Protein AF-A0A3D0ZTQ5-F1 (afdb_monomer_lite)

Foldseek 3Di:
DVCVVVVHDDDDDDPCCVVVVVLVVVQWDFPDKDFAADPCVVDVCSVPDGPDMDTDTDHD

pLDDT: mean 90.16, std 9.89, range [61.03, 98.06]

Sequence (60 aa):
MKRQAEGDALEFSHSLQTQIGGQTDAGLLLAGFYEDKWDSEITPLNDYMPTSMATLAIKP

Secondary structure (DSSP, 8-state):
-HHH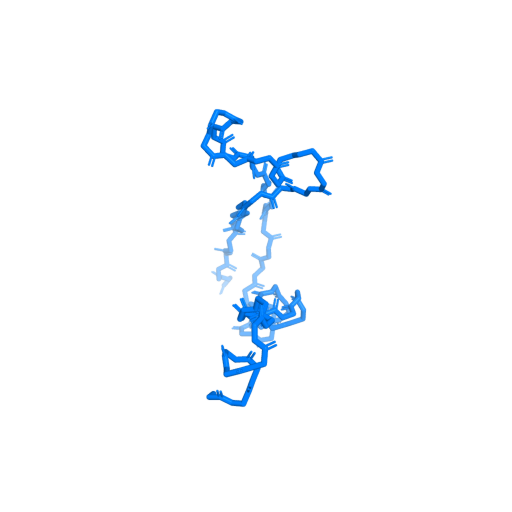HTT--------HIIIIIHHHHTT-EEEEEEEE---TTT-GGGGTS-SEEEEEEE--

Structure (mmCIF, N/CA/C/O backbone):
data_AF-A0A3D0ZTQ5-F1
#
_entry.id   AF-A0A3D0ZTQ5-F1
#
loop_
_atom_site.group_PDB
_atom_site.id
_atom_site.type_symbol
_atom_site.label_atom_id
_atom_site.label_alt_id
_atom_site.label_comp_id
_atom_site.label_asym_id
_atom_site.label_entity_id
_atom_site.label_seq_id
_atom_site.pdbx_PDB_ins_code
_atom_site.Cartn_x
_atom_site.Cartn_y
_atom_site.Cartn_z
_atom_site.occupancy
_atom_site.B_iso_or_equiv
_atom_site.auth_seq_id
_atom_site.auth_comp_id
_atom_site.auth_asym_id
_atom_site.auth_atom_id
_atom_site.pdbx_PDB_model_num
ATOM 1 N N . MET A 1 1 ? 8.662 -20.133 -14.496 1.00 61.03 1 MET A N 1
ATOM 2 C CA . MET A 1 1 ? 9.748 -20.733 -15.306 1.00 61.03 1 MET A CA 1
ATOM 3 C C . MET A 1 1 ? 9.832 -20.177 -16.727 1.00 61.03 1 MET A C 1
ATOM 5 O O . MET A 1 1 ? 10.938 -19.873 -17.133 1.00 61.03 1 MET A O 1
ATOM 9 N N . LYS A 1 2 ? 8.725 -19.985 -17.467 1.00 66.69 2 LYS A N 1
ATOM 10 C CA . LYS A 1 2 ? 8.778 -19.516 -18.869 1.00 66.69 2 LYS A CA 1
ATOM 11 C C . LYS A 1 2 ? 9.380 -18.104 -19.058 1.00 66.69 2 LYS A C 1
ATOM 13 O O . LYS A 1 2 ? 10.358 -17.978 -19.774 1.00 66.69 2 LYS A O 1
ATOM 18 N N . ARG A 1 3 ? 8.900 -17.097 -18.311 1.00 67.81 3 ARG A N 1
ATOM 19 C CA . ARG A 1 3 ? 9.408 -15.706 -18.383 1.00 67.81 3 ARG A CA 1
ATOM 20 C C . ARG A 1 3 ? 10.895 -15.555 -18.031 1.00 67.81 3 ARG A C 1
ATOM 22 O O . ARG A 1 3 ? 11.625 -14.863 -18.722 1.00 67.81 3 ARG A O 1
ATOM 29 N N . GLN A 1 4 ? 11.364 -16.284 -17.012 1.00 66.69 4 GLN A N 1
ATOM 30 C CA . GLN A 1 4 ? 12.781 -16.284 -16.619 1.00 66.69 4 GLN A CA 1
ATOM 31 C C . GLN A 1 4 ? 13.705 -16.797 -17.733 1.00 66.69 4 GLN A C 1
ATOM 33 O O . GLN A 1 4 ? 14.824 -16.320 -17.876 1.00 66.69 4 GLN A O 1
ATOM 38 N N . ALA A 1 5 ? 13.242 -17.790 -18.500 1.00 79.88 5 ALA A N 1
ATOM 39 C CA . ALA A 1 5 ? 13.998 -18.374 -19.604 1.00 79.88 5 ALA A CA 1
ATOM 40 C C . ALA A 1 5 ? 14.016 -17.472 -20.852 1.00 79.88 5 ALA A C 1
ATOM 42 O O . ALA A 1 5 ? 14.898 -17.617 -21.691 1.00 79.88 5 ALA A O 1
ATOM 43 N N . GLU A 1 6 ? 13.063 -16.543 -20.957 1.00 86.56 6 GLU A N 1
ATOM 44 C CA . GLU A 1 6 ? 12.938 -15.565 -22.046 1.00 86.56 6 GLU A CA 1
ATOM 45 C C . GLU A 1 6 ? 13.712 -14.260 -21.752 1.00 86.56 6 GLU A C 1
ATOM 47 O O . GLU A 1 6 ? 13.803 -13.396 -22.616 1.00 86.56 6 GLU A O 1
ATOM 52 N N . GLY A 1 7 ? 14.333 -14.141 -20.568 1.00 81.44 7 GLY A N 1
ATOM 53 C CA . GLY A 1 7 ? 15.087 -12.952 -20.147 1.00 81.44 7 GLY A CA 1
ATOM 54 C C . GLY A 1 7 ? 14.225 -11.839 -19.546 1.00 81.44 7 GLY A C 1
ATOM 55 O O . GLY A 1 7 ? 14.754 -10.787 -19.191 1.00 81.44 7 GLY A O 1
ATOM 56 N N . ASP A 1 8 ? 12.922 -12.077 -19.390 1.00 80.81 8 ASP A N 1
ATOM 57 C CA . ASP A 1 8 ? 11.994 -11.118 -18.800 1.00 80.81 8 ASP A CA 1
ATOM 58 C C . ASP A 1 8 ? 12.132 -11.063 -17.275 1.00 80.81 8 ASP A C 1
ATOM 60 O O . ASP A 1 8 ? 12.369 -12.075 -16.599 1.00 80.81 8 ASP A O 1
ATOM 64 N N . ALA A 1 9 ? 11.898 -9.871 -16.717 1.00 75.81 9 ALA A N 1
ATOM 65 C CA . ALA A 1 9 ? 11.787 -9.689 -15.279 1.00 75.81 9 ALA A CA 1
ATOM 66 C C . ALA A 1 9 ? 10.651 -10.558 -14.717 1.00 75.81 9 ALA A C 1
ATOM 68 O O . ALA A 1 9 ? 9.537 -10.626 -15.249 1.00 75.81 9 ALA A O 1
ATOM 69 N N . LEU A 1 10 ? 10.943 -11.251 -13.618 1.00 73.31 10 LEU A N 1
ATOM 70 C CA . LEU A 1 10 ? 9.961 -12.081 -12.940 1.00 73.31 10 LEU A CA 1
ATOM 71 C C . LEU A 1 10 ? 9.205 -11.215 -11.939 1.00 73.31 10 LEU A C 1
ATOM 73 O O . LEU A 1 10 ? 9.665 -10.969 -10.829 1.00 73.31 10 LEU A O 1
ATOM 77 N N . GLU A 1 11 ? 8.052 -10.726 -12.368 1.00 70.88 11 GLU A N 1
ATOM 78 C CA . GLU A 1 11 ? 7.209 -9.862 -11.555 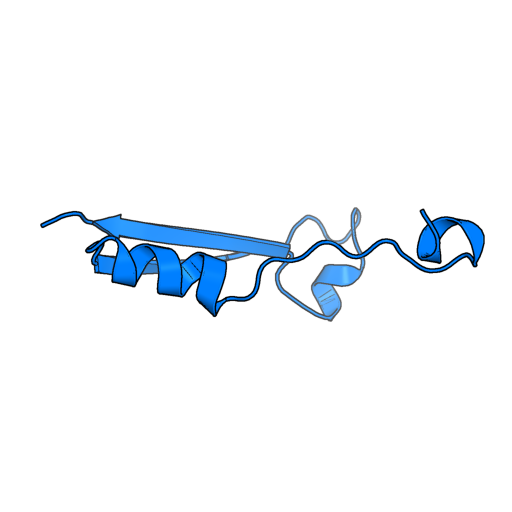1.00 70.88 11 GLU A CA 1
ATOM 79 C C . GLU A 1 11 ? 6.236 -10.706 -10.730 1.00 70.88 11 GLU A C 1
ATOM 81 O O . GLU A 1 11 ? 5.458 -11.501 -11.266 1.00 70.88 11 GLU A O 1
ATOM 86 N N . PHE A 1 12 ? 6.273 -10.526 -9.414 1.00 68.25 12 PHE A N 1
ATOM 87 C CA . PHE A 1 12 ? 5.261 -11.038 -8.502 1.00 68.25 12 PHE A CA 1
ATOM 88 C C . PHE A 1 12 ? 4.703 -9.858 -7.715 1.00 68.25 12 PHE A C 1
ATOM 90 O O . PHE A 1 12 ? 5.435 -9.172 -7.007 1.00 68.25 12 PHE A O 1
ATOM 97 N N . SER A 1 13 ? 3.409 -9.606 -7.869 1.00 73.25 13 SER A N 1
ATOM 98 C CA . SER A 1 13 ? 2.706 -8.526 -7.186 1.00 73.25 13 SER A CA 1
ATOM 99 C C . SER A 1 13 ? 1.346 -9.024 -6.716 1.00 73.25 13 SER A C 1
ATOM 101 O O . SER A 1 13 ? 0.768 -9.941 -7.302 1.00 73.25 13 SER A O 1
ATOM 103 N N . HIS A 1 14 ? 0.826 -8.407 -5.660 1.00 82.69 14 HIS A N 1
ATOM 104 C CA . HIS A 1 14 ? -0.565 -8.559 -5.255 1.00 82.69 14 HIS A CA 1
ATOM 105 C C . HIS A 1 14 ? -1.321 -7.302 -5.671 1.00 82.69 14 HIS A C 1
ATOM 107 O O . HIS A 1 14 ? -0.861 -6.188 -5.421 1.00 82.69 14 HIS A O 1
ATOM 113 N N . SER A 1 15 ? -2.511 -7.465 -6.247 1.00 90.50 15 SER A N 1
ATOM 114 C CA . SER A 1 15 ? -3.383 -6.319 -6.506 1.00 90.50 15 SER A CA 1
ATOM 115 C C . SER A 1 15 ? -3.728 -5.591 -5.201 1.00 90.50 15 SER A C 1
ATOM 117 O O . SER A 1 15 ? -3.814 -6.219 -4.142 1.00 90.50 15 SER A O 1
ATOM 119 N N . LEU A 1 16 ? -3.997 -4.284 -5.264 1.00 92.25 16 LEU A N 1
ATOM 120 C CA . LEU A 1 16 ? -4.492 -3.547 -4.094 1.00 92.25 16 LEU A CA 1
ATOM 121 C C . LEU A 1 16 ? -5.830 -4.109 -3.589 1.00 92.25 16 LEU A C 1
ATOM 123 O O . LEU A 1 16 ? -6.078 -4.092 -2.388 1.00 92.25 16 LEU A O 1
ATOM 127 N N . GLN A 1 17 ? -6.649 -4.695 -4.472 1.00 95.25 17 GLN A N 1
ATOM 128 C CA . GLN A 1 17 ? -7.850 -5.441 -4.081 1.00 95.25 17 GLN A CA 1
ATOM 129 C C . GLN A 1 17 ? -7.498 -6.594 -3.130 1.00 95.25 17 GLN A C 1
ATOM 131 O O . GLN A 1 17 ? -8.152 -6.778 -2.111 1.00 95.25 17 GLN A O 1
ATOM 136 N N . THR A 1 18 ? -6.441 -7.353 -3.426 1.00 94.00 18 THR A N 1
ATOM 137 C CA . THR A 1 18 ? -5.983 -8.444 -2.558 1.00 94.00 18 THR A CA 1
ATOM 138 C C . THR A 1 18 ? -5.354 -7.914 -1.269 1.00 94.00 18 THR A C 1
ATOM 140 O O . THR A 1 18 ? -5.643 -8.441 -0.200 1.00 94.00 18 THR A O 1
ATOM 143 N N . GLN A 1 19 ? -4.512 -6.877 -1.346 1.00 93.69 19 GLN A N 1
ATOM 144 C CA . GLN A 1 19 ? -3.765 -6.377 -0.184 1.00 93.69 19 GLN A CA 1
ATOM 145 C C . GLN A 1 19 ? -4.631 -5.568 0.789 1.00 93.69 19 GLN A C 1
ATOM 147 O O . GLN A 1 19 ? -4.572 -5.785 1.996 1.00 93.69 19 GLN A O 1
ATOM 152 N N . ILE A 1 20 ? -5.421 -4.625 0.276 1.00 96.31 20 ILE A N 1
ATOM 153 C CA . ILE A 1 20 ? -6.224 -3.674 1.058 1.00 96.31 20 ILE A CA 1
ATOM 154 C C . ILE A 1 20 ? -7.676 -4.153 1.133 1.00 96.31 20 ILE A C 1
ATOM 156 O O . ILE A 1 20 ? -8.231 -4.238 2.225 1.00 96.31 20 ILE A O 1
ATOM 160 N N . GLY A 1 21 ? -8.272 -4.543 0.002 1.00 97.19 21 GLY A N 1
ATOM 161 C CA . GLY A 1 21 ? -9.639 -5.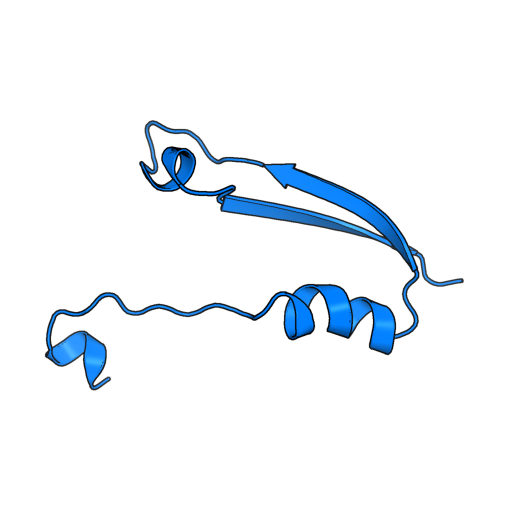085 -0.021 1.00 97.19 21 GLY A CA 1
ATOM 162 C C . GLY A 1 21 ? -9.779 -6.373 0.801 1.00 97.19 21 GLY A C 1
ATOM 163 O O . GLY A 1 21 ? -10.740 -6.537 1.543 1.00 97.19 21 GLY A O 1
ATOM 164 N N . GLY A 1 22 ? -8.761 -7.237 0.801 1.00 97.31 22 GLY A N 1
ATOM 165 C CA . GLY A 1 22 ? -8.735 -8.412 1.677 1.00 97.31 22 GLY A CA 1
ATOM 166 C C . GLY A 1 22 ? -8.804 -8.070 3.174 1.00 97.31 22 GLY A C 1
ATOM 167 O O . GLY A 1 22 ? -9.395 -8.823 3.945 1.00 97.31 22 GLY A O 1
ATOM 168 N N . GLN A 1 23 ? -8.257 -6.921 3.598 1.00 97.50 23 GLN A N 1
ATOM 169 C CA . GLN A 1 23 ? -8.367 -6.455 4.988 1.00 97.50 23 GLN A CA 1
ATOM 170 C C . GLN A 1 23 ? -9.798 -6.010 5.310 1.00 97.50 23 GLN A C 1
ATOM 172 O O . GLN A 1 23 ? -10.314 -6.348 6.377 1.00 97.50 23 GLN A O 1
ATOM 177 N N . THR A 1 24 ? -10.455 -5.303 4.385 1.00 97.19 24 THR A N 1
ATOM 178 C CA . THR A 1 24 ? -11.845 -4.862 4.570 1.00 97.19 24 THR A CA 1
ATOM 179 C C . THR A 1 24 ? -12.815 -6.038 4.572 1.00 97.19 24 THR A C 1
ATOM 181 O O . THR A 1 24 ? -13.697 -6.099 5.424 1.00 97.19 24 THR A O 1
ATOM 184 N N . ASP A 1 25 ? -12.608 -7.015 3.687 1.00 98.00 25 ASP A N 1
ATOM 185 C CA . ASP A 1 25 ? -13.423 -8.233 3.613 1.00 98.00 25 ASP A CA 1
ATOM 186 C C . ASP A 1 25 ? -13.269 -9.096 4.875 1.00 98.00 25 ASP A C 1
ATOM 188 O O . ASP A 1 25 ? -14.218 -9.742 5.318 1.00 98.00 25 ASP A O 1
ATOM 192 N N . ALA A 1 26 ? -12.093 -9.059 5.511 1.00 97.19 26 ALA A N 1
ATOM 193 C CA . ALA A 1 26 ? -11.847 -9.688 6.807 1.00 97.19 26 ALA A CA 1
ATOM 194 C C . ALA A 1 26 ? -12.492 -8.942 7.997 1.00 97.19 26 ALA A C 1
ATOM 196 O O . ALA A 1 26 ? -12.364 -9.387 9.142 1.00 97.19 26 ALA A O 1
ATOM 197 N N . GLY A 1 27 ? -13.179 -7.821 7.754 1.00 97.69 27 GLY A N 1
ATOM 198 C CA . GLY A 1 27 ? -13.856 -7.018 8.774 1.00 97.69 27 GLY A CA 1
ATOM 199 C C . GLY A 1 27 ? -12.936 -6.068 9.543 1.00 97.69 27 GLY A C 1
ATOM 200 O O . GLY A 1 27 ? -13.310 -5.599 10.617 1.00 97.69 27 GLY A O 1
ATOM 201 N N . LEU A 1 28 ? -11.733 -5.793 9.031 1.00 98.06 28 LEU A N 1
ATOM 202 C CA . LEU A 1 28 ? -10.848 -4.786 9.607 1.00 98.06 28 LEU A CA 1
ATOM 203 C C . LEU A 1 28 ? -11.219 -3.395 9.085 1.00 98.06 28 LEU A C 1
ATOM 205 O O . LEU A 1 28 ? -11.488 -3.203 7.899 1.00 98.06 28 LEU A O 1
ATOM 209 N N . LEU A 1 29 ? -11.175 -2.406 9.972 1.00 97.94 29 LEU A N 1
ATOM 210 C CA . LEU A 1 29 ? -11.293 -0.996 9.624 1.00 97.94 29 LEU A CA 1
ATOM 211 C C . LEU A 1 29 ? -9.902 -0.411 9.392 1.00 97.94 29 LEU A C 1
ATOM 213 O O . LEU A 1 29 ? -9.026 -0.511 10.251 1.00 97.94 29 LEU A O 1
ATOM 217 N N . LEU A 1 30 ? -9.706 0.232 8.244 1.00 97.06 30 LEU A N 1
ATOM 218 C CA . LEU A 1 30 ? -8.467 0.941 7.940 1.00 97.06 30 LEU A CA 1
ATOM 219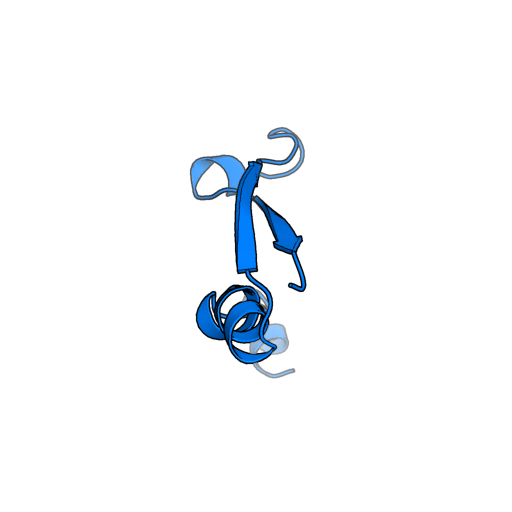 C C . LEU A 1 30 ? -8.513 2.327 8.585 1.00 97.06 30 LEU A C 1
ATOM 221 O O . LEU A 1 30 ? -9.161 3.239 8.079 1.00 97.06 30 LEU A O 1
ATOM 225 N N . ALA A 1 31 ? -7.836 2.472 9.718 1.00 97.69 31 ALA A N 1
ATOM 226 C CA . ALA A 1 31 ? -7.735 3.732 10.449 1.00 97.69 31 ALA A CA 1
ATOM 227 C C . ALA A 1 31 ? -6.558 4.603 9.979 1.00 97.69 31 ALA A C 1
ATOM 229 O O . ALA A 1 31 ? -6.462 5.768 10.357 1.00 97.69 31 ALA A O 1
ATOM 230 N N . GLY A 1 32 ? -5.664 4.054 9.155 1.00 97.56 32 GLY A N 1
ATOM 231 C CA . GLY A 1 32 ? -4.544 4.786 8.577 1.00 97.56 32 GLY A CA 1
ATOM 232 C C . GLY A 1 32 ? -3.886 4.034 7.425 1.00 97.56 32 GLY A C 1
ATOM 233 O O . GLY A 1 32 ? -3.942 2.804 7.355 1.00 97.56 32 GLY A O 1
ATOM 234 N N . PHE A 1 33 ? -3.256 4.791 6.533 1.00 97.25 33 PHE A N 1
ATOM 235 C CA . PHE A 1 33 ? -2.497 4.294 5.392 1.00 97.25 33 PHE A CA 1
ATOM 236 C C . PHE A 1 33 ? -1.271 5.183 5.193 1.00 97.25 33 PHE A C 1
ATOM 238 O O . PHE A 1 33 ? -1.393 6.408 5.202 1.00 97.25 33 PHE A O 1
ATOM 245 N N . TYR A 1 34 ? -0.103 4.570 5.053 1.00 97.69 34 TYR A N 1
ATOM 246 C CA . TYR A 1 34 ? 1.160 5.267 4.853 1.00 97.69 34 TYR A CA 1
ATOM 247 C C . TYR A 1 34 ? 1.957 4.586 3.751 1.00 97.69 34 TYR A C 1
ATOM 249 O O . TYR A 1 34 ? 2.034 3.361 3.715 1.00 97.69 34 TYR A O 1
ATOM 257 N N . GLU A 1 35 ? 2.562 5.383 2.882 1.00 97.00 35 GLU A N 1
ATOM 258 C CA . GLU A 1 35 ? 3.456 4.919 1.829 1.00 97.00 35 GLU A CA 1
ATOM 259 C C . GLU A 1 35 ? 4.848 5.481 2.068 1.00 97.00 35 GLU A C 1
ATOM 261 O O . GLU A 1 35 ? 4.998 6.614 2.530 1.00 97.00 35 GLU A O 1
ATOM 266 N N . ASP A 1 36 ? 5.853 4.686 1.721 1.00 96.56 36 ASP A N 1
ATOM 267 C CA . ASP A 1 36 ? 7.246 5.070 1.859 1.00 96.56 36 ASP A CA 1
ATOM 268 C C . ASP A 1 36 ? 8.084 4.593 0.673 1.00 96.56 36 ASP A C 1
ATOM 270 O O . ASP A 1 36 ? 7.734 3.659 -0.063 1.00 96.56 36 ASP A O 1
ATOM 274 N N . LYS A 1 37 ? 9.214 5.262 0.504 1.00 96.00 37 LYS A N 1
ATOM 275 C CA . LYS A 1 37 ? 10.253 4.926 -0.458 1.00 96.00 37 LYS A CA 1
ATOM 276 C C . LYS A 1 37 ? 11.436 4.323 0.285 1.00 96.00 37 LYS A C 1
ATOM 278 O O . LYS A 1 37 ? 11.691 4.643 1.441 1.00 96.00 37 LYS A O 1
ATOM 283 N N . TRP A 1 38 ? 12.176 3.456 -0.389 1.00 94.12 38 TRP A N 1
ATOM 284 C CA . TRP A 1 38 ? 13.439 2.964 0.144 1.00 94.12 38 TRP A CA 1
ATOM 285 C C . TRP A 1 38 ? 14.530 4.030 -0.046 1.00 94.12 38 TRP A C 1
ATOM 287 O O . TRP A 1 38 ? 14.281 5.124 -0.545 1.00 94.12 38 TRP A O 1
ATOM 297 N N . ASP A 1 39 ? 15.765 3.712 0.307 1.00 93.94 39 ASP A N 1
ATOM 298 C CA . ASP A 1 39 ? 16.936 4.471 -0.122 1.00 93.94 39 ASP A CA 1
ATOM 299 C C . ASP A 1 39 ? 17.077 4.484 -1.662 1.00 93.94 39 ASP A C 1
ATOM 301 O O . ASP A 1 39 ? 17.114 3.431 -2.311 1.00 93.94 39 ASP A O 1
ATOM 305 N N . SER A 1 40 ? 17.165 5.682 -2.246 1.00 92.38 40 SER A N 1
ATOM 306 C CA . SER A 1 40 ? 17.313 5.890 -3.692 1.00 92.38 40 SER A CA 1
ATOM 307 C C . SER A 1 40 ? 18.665 5.431 -4.243 1.00 92.38 40 SER A C 1
ATOM 309 O O . SER A 1 40 ? 18.761 5.173 -5.441 1.00 92.38 40 SER A O 1
ATOM 311 N N . GLU A 1 41 ? 19.698 5.281 -3.408 1.00 94.38 41 GLU A N 1
ATOM 312 C CA . GLU A 1 41 ? 20.963 4.664 -3.828 1.00 94.38 41 GLU A CA 1
ATOM 313 C C . GLU A 1 41 ? 20.811 3.153 -4.070 1.00 94.38 41 GLU A C 1
ATOM 315 O O . GLU A 1 41 ? 21.581 2.559 -4.824 1.00 94.38 41 GLU A O 1
ATOM 320 N N . ILE A 1 42 ? 19.798 2.524 -3.462 1.00 92.50 42 ILE A N 1
ATOM 321 C CA . ILE A 1 42 ? 19.551 1.079 -3.542 1.00 92.50 42 ILE A CA 1
ATOM 322 C C . ILE A 1 42 ? 18.583 0.727 -4.674 1.00 92.50 42 ILE A C 1
ATOM 324 O O . ILE A 1 42 ? 18.680 -0.360 -5.246 1.00 92.50 42 ILE A O 1
ATOM 328 N N . THR A 1 43 ? 17.641 1.614 -5.016 1.00 91.00 43 THR A N 1
ATOM 329 C CA . THR A 1 43 ? 16.680 1.352 -6.093 1.00 91.00 43 THR A CA 1
ATOM 330 C C . THR A 1 43 ? 16.252 2.615 -6.848 1.00 91.00 43 THR A C 1
ATOM 332 O O . THR A 1 43 ? 15.769 3.568 -6.235 1.00 91.00 43 THR A O 1
ATOM 335 N N . PRO A 1 44 ? 16.311 2.612 -8.196 1.00 92.50 44 PRO A N 1
ATOM 336 C CA . PRO A 1 44 ? 15.762 3.700 -9.005 1.00 92.50 44 PRO A CA 1
ATOM 337 C C . PRO A 1 44 ? 14.226 3.675 -9.053 1.00 92.50 44 PRO A C 1
ATOM 339 O O . PRO A 1 44 ? 13.604 4.591 -9.585 1.00 92.50 44 PRO A O 1
ATOM 342 N N . LEU A 1 45 ? 13.583 2.627 -8.516 1.00 90.12 45 LEU A N 1
ATOM 343 C CA . LEU A 1 45 ? 12.126 2.477 -8.552 1.00 90.12 45 LEU A CA 1
ATOM 344 C C . LEU A 1 45 ? 11.401 3.612 -7.816 1.00 90.12 45 LEU A C 1
ATOM 346 O O . LEU A 1 45 ? 10.271 3.947 -8.169 1.00 90.12 45 LEU A O 1
ATOM 350 N N . ASN A 1 46 ? 12.079 4.239 -6.854 1.00 94.44 46 ASN A N 1
ATOM 351 C CA . ASN A 1 46 ? 11.604 5.401 -6.110 1.00 94.44 46 ASN A CA 1
ATOM 352 C C . ASN A 1 46 ? 11.143 6.567 -6.998 1.00 94.44 46 ASN A C 1
ATOM 354 O O . ASN A 1 46 ? 10.298 7.357 -6.566 1.00 94.44 46 ASN A O 1
ATOM 358 N N . ASP A 1 47 ? 11.667 6.688 -8.218 1.00 93.81 47 ASP A N 1
ATOM 359 C CA . ASP A 1 47 ? 11.264 7.729 -9.171 1.00 93.81 47 ASP A CA 1
ATOM 360 C C . ASP A 1 47 ? 9.896 7.446 -9.806 1.00 93.81 47 ASP A C 1
ATOM 362 O O . ASP A 1 47 ? 9.230 8.360 -10.291 1.00 93.81 47 ASP A O 1
ATOM 366 N N . TYR A 1 48 ? 9.451 6.189 -9.764 1.00 92.62 48 TYR A N 1
ATOM 367 C CA . TYR A 1 48 ? 8.237 5.718 -10.425 1.00 92.62 48 TYR A CA 1
ATOM 368 C C . TYR A 1 48 ? 7.116 5.388 -9.436 1.00 92.62 48 TYR A C 1
ATOM 370 O O . TYR A 1 48 ? 5.949 5.614 -9.752 1.00 92.62 48 TYR A O 1
ATOM 378 N N . MET A 1 49 ? 7.438 4.862 -8.248 1.00 91.94 49 MET A N 1
ATOM 379 C CA . MET A 1 49 ? 6.440 4.494 -7.237 1.00 91.94 49 MET A CA 1
ATOM 380 C C . MET A 1 49 ? 7.022 4.386 -5.816 1.00 91.94 49 MET A C 1
ATOM 382 O O . MET A 1 49 ? 8.224 4.159 -5.662 1.00 91.94 49 MET A O 1
ATOM 386 N N . PRO A 1 50 ? 6.186 4.503 -4.764 1.00 93.06 50 PRO A N 1
ATOM 387 C CA . PRO A 1 50 ? 6.537 4.039 -3.425 1.00 93.06 50 PRO A CA 1
ATOM 388 C C . PRO A 1 50 ? 6.870 2.546 -3.438 1.00 93.06 50 PRO A C 1
ATOM 390 O O . PRO A 1 50 ? 6.235 1.756 -4.137 1.00 93.06 50 PRO A O 1
ATOM 393 N N . THR A 1 51 ? 7.871 2.151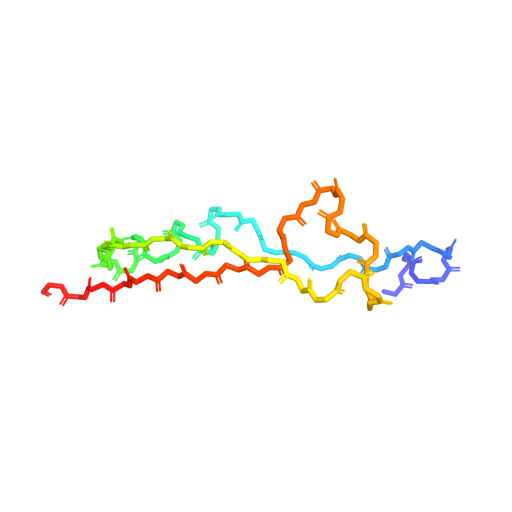 -2.662 1.00 92.31 51 THR A N 1
ATOM 394 C CA . THR A 1 51 ? 8.347 0.760 -2.611 1.00 92.31 51 THR A CA 1
ATOM 395 C C . THR A 1 51 ? 7.707 -0.034 -1.483 1.00 92.31 51 THR A C 1
ATOM 397 O O . THR A 1 51 ? 7.763 -1.262 -1.478 1.00 92.31 51 THR A O 1
ATOM 400 N N . SER A 1 52 ? 7.112 0.657 -0.516 1.00 92.94 52 SER A N 1
ATOM 401 C CA . SER A 1 52 ? 6.476 0.052 0.646 1.00 92.94 52 SER A CA 1
ATOM 402 C C . SER A 1 52 ? 5.250 0.840 1.073 1.00 92.94 52 SER A C 1
ATOM 404 O O . SER A 1 52 ? 5.151 2.045 0.855 1.00 92.94 52 SER A O 1
ATOM 406 N N . MET A 1 53 ? 4.329 0.146 1.734 1.00 95.50 53 MET A N 1
ATOM 407 C CA . MET A 1 53 ? 3.180 0.757 2.383 1.00 95.50 53 MET A CA 1
ATOM 408 C C . MET A 1 53 ? 2.841 0.023 3.679 1.00 95.50 53 MET A C 1
ATOM 410 O O . MET A 1 53 ? 3.149 -1.161 3.833 1.00 95.50 53 MET A O 1
ATOM 414 N N . ALA A 1 54 ? 2.179 0.723 4.591 1.00 96.81 54 ALA A N 1
ATOM 415 C CA . ALA A 1 54 ? 1.681 0.203 5.851 1.00 96.81 54 ALA A CA 1
ATOM 416 C C . ALA A 1 54 ? 0.218 0.617 6.051 1.00 96.81 54 ALA A C 1
ATOM 418 O O . ALA A 1 54 ? -0.148 1.780 5.870 1.00 96.81 54 ALA A O 1
ATOM 419 N N . THR A 1 55 ? -0.617 -0.336 6.463 1.00 97.56 55 THR A N 1
ATOM 420 C CA . THR A 1 55 ? -1.987 -0.082 6.913 1.00 97.56 55 THR A CA 1
ATOM 421 C C . THR A 1 55 ? -2.056 -0.143 8.435 1.00 97.56 55 THR A C 1
ATOM 423 O O . THR A 1 55 ? -1.536 -1.065 9.062 1.00 97.56 55 THR A O 1
ATOM 426 N N . LEU A 1 56 ? -2.747 0.821 9.043 1.00 97.81 56 LEU A N 1
ATOM 427 C CA . LEU A 1 56 ? -3.225 0.700 10.415 1.00 97.81 56 LEU A CA 1
ATOM 428 C C . LEU A 1 56 ? -4.628 0.094 10.371 1.00 97.81 56 LEU A C 1
ATOM 430 O O . LEU A 1 5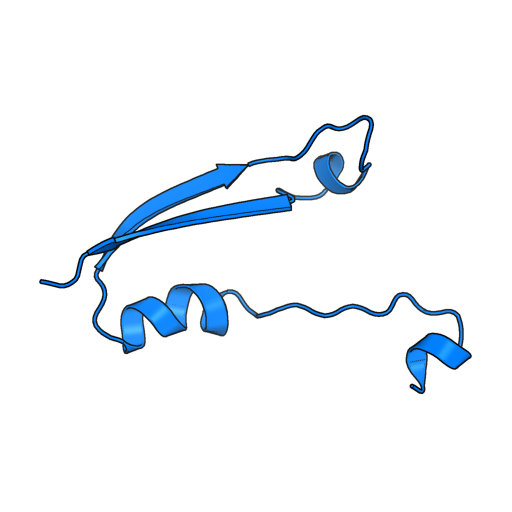6 ? -5.597 0.780 10.044 1.00 97.81 56 LEU A O 1
ATOM 434 N N . ALA A 1 57 ? -4.720 -1.192 10.694 1.00 97.62 57 ALA A N 1
ATOM 435 C CA . ALA A 1 57 ? -5.968 -1.940 10.703 1.00 97.62 57 ALA A CA 1
ATOM 436 C C . ALA A 1 57 ? -6.467 -2.160 12.139 1.00 97.62 57 ALA A C 1
ATOM 438 O O . ALA A 1 57 ? -5.732 -2.650 12.996 1.00 97.62 57 ALA A O 1
ATOM 439 N N . ILE A 1 58 ? -7.726 -1.813 12.397 1.00 97.94 58 ILE A N 1
ATOM 440 C CA . ILE A 1 58 ? -8.391 -1.978 13.691 1.00 97.94 58 ILE A CA 1
ATOM 441 C C . ILE A 1 58 ? -9.508 -3.003 13.530 1.00 97.94 58 ILE A C 1
ATOM 443 O O . ILE A 1 58 ? -10.328 -2.893 12.621 1.00 97.94 58 ILE A O 1
ATOM 447 N N . LYS A 1 59 ? -9.557 -3.985 14.430 1.00 95.88 59 LYS A N 1
ATOM 448 C CA . LYS A 1 59 ? -10.700 -4.889 14.548 1.00 95.88 59 LYS A CA 1
ATOM 449 C C . LYS A 1 59 ? -11.658 -4.340 15.616 1.00 95.88 59 LYS A C 1
ATOM 451 O O . LYS A 1 59 ? -11.234 -4.275 16.771 1.00 95.88 59 LYS A O 1
ATOM 456 N N . PRO A 1 60 ? -12.869 -3.898 15.242 1.00 86.69 60 PRO A N 1
ATOM 457 C CA . PRO A 1 60 ? -13.871 -3.422 16.192 1.00 86.69 60 PRO A CA 1
ATOM 458 C C . PRO A 1 60 ? -14.493 -4.557 17.018 1.00 86.69 60 PRO A C 1
ATOM 460 O O . PRO A 1 60 ? -14.429 -5.734 16.584 1.00 86.69 60 PRO A O 1
#

Radius of gyration: 15.64 Å; chains: 1; bounding box: 35×28×38 Å